Protein AF-A0A7S3W9I3-F1 (afdb_monomer_lite)

Organism: NCBI:txid141414

Foldseek 3Di:
DPPPPPDQPPDDPVCLAVPPDQDAADPPQWDWDFDDDPPDCVSNPDPDTDTDTDQKDKDKDQFAVVDWDWDDDPNDIDIDHDPVRHIDIDIGHQFWDDADDDDPDDDCSHHPDPPPVDDRDIFTDDPDPVRRVVSVVLVVCVVVVVCVVVVSDDLVNCVVVVNRDD

Structure (mmCIF, N/CA/C/O backbone):
data_AF-A0A7S3W9I3-F1
#
_entry.id   AF-A0A7S3W9I3-F1
#
loop_
_atom_site.group_PDB
_atom_site.id
_atom_site.type_symbol
_atom_site.label_atom_id
_atom_site.label_alt_id
_atom_site.label_comp_id
_atom_site.label_asym_id
_atom_site.label_entity_id
_atom_site.label_seq_id
_atom_site.pdbx_PDB_ins_code
_atom_site.Cartn_x
_atom_site.Cartn_y
_atom_site.Cartn_z
_atom_site.occupancy
_atom_site.B_iso_or_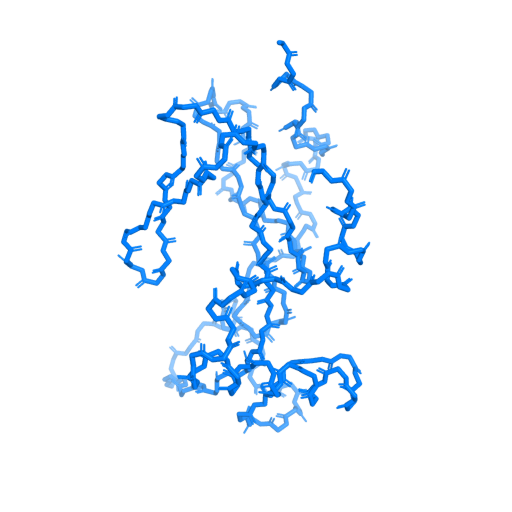equiv
_atom_site.auth_seq_id
_atom_site.auth_comp_id
_atom_site.auth_asym_id
_atom_site.auth_atom_id
_atom_site.pdbx_PDB_model_num
ATOM 1 N N . MET A 1 1 ? -4.677 14.715 25.025 1.00 28.23 1 MET A N 1
ATOM 2 C CA . MET A 1 1 ? -3.376 15.375 24.742 1.00 28.23 1 MET A CA 1
ATOM 3 C C . MET A 1 1 ? -2.342 14.389 24.149 1.00 28.23 1 MET A C 1
ATOM 5 O O . MET A 1 1 ? -1.158 14.519 24.409 1.00 28.23 1 MET A O 1
ATOM 9 N N . ALA A 1 2 ? -2.754 13.438 23.292 1.00 27.70 2 ALA A N 1
ATOM 10 C CA . ALA A 1 2 ? -1.872 12.393 22.733 1.00 27.70 2 ALA A CA 1
ATOM 11 C C . ALA A 1 2 ? -1.234 12.747 21.365 1.00 27.70 2 ALA A C 1
ATOM 13 O O . ALA A 1 2 ? -0.356 12.048 20.872 1.00 27.70 2 ALA A O 1
ATOM 14 N N . ASN A 1 3 ? -1.615 13.882 20.766 1.00 32.84 3 ASN A N 1
ATOM 15 C CA . ASN A 1 3 ? -1.240 14.244 19.391 1.00 32.84 3 ASN A CA 1
ATOM 16 C C . ASN A 1 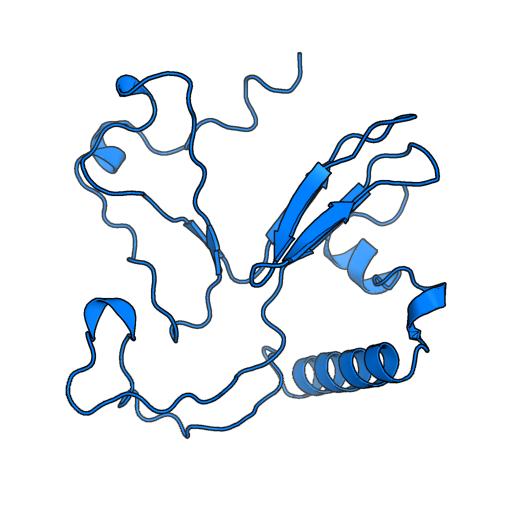3 ? 0.005 15.141 19.264 1.00 32.84 3 ASN A C 1
ATOM 18 O O . ASN A 1 3 ? 0.338 15.567 18.156 1.00 32.84 3 ASN A O 1
ATOM 22 N N . LEU A 1 4 ? 0.690 15.468 20.368 1.00 31.73 4 LEU A N 1
ATOM 23 C CA . LEU A 1 4 ? 1.841 16.381 20.322 1.00 31.73 4 LEU A CA 1
ATOM 24 C C . LEU A 1 4 ? 3.156 15.671 19.955 1.00 31.73 4 LEU A C 1
ATOM 26 O O . LEU A 1 4 ? 3.989 16.263 19.273 1.00 31.73 4 LEU A O 1
ATOM 30 N N . MET A 1 5 ? 3.316 14.402 20.350 1.00 33.00 5 MET A N 1
ATOM 31 C CA . MET A 1 5 ? 4.588 13.668 20.240 1.00 33.00 5 MET A CA 1
ATOM 32 C C . MET A 1 5 ? 4.589 12.543 19.192 1.00 33.00 5 MET A C 1
ATOM 34 O O . MET A 1 5 ? 5.655 12.114 18.765 1.00 33.00 5 MET A O 1
ATOM 38 N N . HIS A 1 6 ? 3.430 12.107 18.687 1.00 36.84 6 HIS A N 1
ATOM 39 C CA . HIS A 1 6 ? 3.343 10.991 17.727 1.00 36.84 6 HIS A CA 1
ATOM 40 C C . HIS A 1 6 ? 3.699 11.355 16.274 1.00 36.84 6 HIS A C 1
ATOM 42 O O . HIS A 1 6 ? 3.489 10.569 15.352 1.00 36.84 6 HIS A O 1
ATOM 48 N N . ALA A 1 7 ? 4.171 12.580 16.037 1.00 37.41 7 ALA A N 1
ATOM 49 C CA . ALA A 1 7 ? 4.135 13.171 14.707 1.00 37.41 7 ALA A CA 1
ATOM 50 C C . ALA A 1 7 ? 5.340 14.031 14.334 1.00 37.41 7 ALA A C 1
ATOM 52 O O . ALA A 1 7 ? 5.325 14.573 13.232 1.00 37.41 7 ALA A O 1
ATOM 53 N N . ALA A 1 8 ? 6.325 14.269 15.202 1.00 39.78 8 ALA A N 1
ATOM 54 C CA . ALA A 1 8 ? 7.529 14.973 14.763 1.00 39.78 8 ALA A CA 1
ATOM 55 C C . ALA A 1 8 ? 8.216 14.127 13.680 1.00 39.78 8 ALA A C 1
ATOM 57 O O . ALA A 1 8 ? 8.452 12.942 13.906 1.00 39.78 8 ALA A O 1
ATOM 58 N N . ASP A 1 9 ? 8.496 14.719 12.514 1.00 48.47 9 ASP A N 1
ATOM 59 C CA . ASP A 1 9 ? 9.495 14.149 11.612 1.00 48.47 9 ASP A CA 1
ATOM 60 C C . ASP A 1 9 ? 10.769 14.041 12.450 1.00 48.47 9 ASP A C 1
ATOM 62 O O . ASP A 1 9 ? 11.263 15.047 12.971 1.00 48.47 9 ASP A O 1
ATOM 66 N N . ARG A 1 10 ? 11.193 12.804 12.727 1.00 51.00 10 ARG A N 1
ATOM 67 C CA . ARG A 1 10 ? 12.245 12.517 13.713 1.00 51.00 10 ARG A CA 1
ATOM 68 C C . ARG A 1 10 ? 13.618 12.991 13.226 1.00 51.00 10 ARG A C 1
ATOM 70 O O . ARG A 1 10 ? 14.590 12.894 13.968 1.00 51.00 10 ARG A O 1
ATOM 77 N N . ALA A 1 11 ? 13.700 13.517 12.002 1.00 53.56 11 ALA A N 1
ATOM 78 C CA . ALA A 1 11 ? 14.923 14.049 11.440 1.00 53.56 11 ALA A CA 1
ATOM 79 C C . ALA A 1 11 ? 15.280 15.447 11.997 1.00 53.56 11 ALA A C 1
ATOM 81 O O . ALA A 1 11 ? 14.448 16.371 12.018 1.00 53.56 11 ALA A O 1
ATOM 82 N N . PRO A 1 12 ? 16.544 15.661 12.399 1.00 56.12 12 PRO A N 1
ATOM 83 C CA . PRO A 1 12 ? 17.048 16.988 12.741 1.00 56.12 12 PRO A CA 1
ATOM 84 C C . PRO A 1 12 ? 16.980 17.937 11.529 1.00 56.12 12 PRO A C 1
ATOM 86 O O . PRO A 1 12 ? 16.941 17.506 10.379 1.00 56.12 12 PRO A O 1
ATOM 89 N N . ALA A 1 13 ? 16.935 19.250 11.773 1.00 59.53 13 ALA A N 1
ATOM 90 C CA . ALA A 1 13 ? 16.735 20.261 10.725 1.00 59.53 13 ALA A CA 1
ATOM 91 C C . ALA A 1 13 ? 17.815 20.236 9.623 1.00 59.53 13 ALA A C 1
ATOM 93 O O . ALA A 1 13 ? 17.506 20.494 8.464 1.00 59.53 13 ALA A O 1
ATOM 94 N N . CYS A 1 14 ? 19.054 19.865 9.961 1.00 62.12 14 CYS A N 1
ATOM 95 C CA . CYS A 1 14 ? 20.135 19.681 8.991 1.00 62.12 14 CYS A CA 1
ATOM 96 C C . CYS A 1 14 ? 19.827 18.558 7.989 1.00 62.12 14 CYS A C 1
ATOM 98 O O . CYS A 1 14 ? 19.891 18.787 6.786 1.00 62.12 14 CYS A O 1
ATOM 100 N N . ALA A 1 15 ? 19.369 17.395 8.462 1.00 58.72 15 ALA A N 1
ATOM 101 C CA . ALA A 1 15 ? 18.962 16.277 7.608 1.00 58.72 15 ALA A CA 1
ATOM 102 C C . ALA A 1 15 ? 17.763 16.620 6.703 1.00 58.72 15 ALA A C 1
ATOM 104 O O . ALA A 1 15 ? 17.586 16.006 5.655 1.00 58.72 15 ALA A O 1
ATOM 105 N N . ARG A 1 16 ? 16.963 17.630 7.078 1.00 56.47 16 ARG A N 1
ATOM 106 C CA . ARG A 1 16 ? 15.853 18.134 6.258 1.00 56.47 16 ARG A CA 1
ATOM 107 C C . ARG A 1 16 ? 16.298 19.090 5.140 1.00 56.47 16 ARG A C 1
ATOM 109 O O . ARG A 1 16 ? 15.601 19.204 4.138 1.00 56.47 16 ARG A O 1
ATOM 116 N N . LEU A 1 17 ? 17.446 19.754 5.288 1.00 59.38 17 LEU A N 1
ATOM 117 C CA . LEU A 1 17 ? 18.029 20.639 4.266 1.00 59.38 17 LEU A CA 1
ATOM 118 C C . LEU A 1 17 ? 18.984 19.888 3.326 1.00 59.38 17 LEU A C 1
ATOM 120 O O . LEU A 1 17 ? 19.076 20.223 2.148 1.00 59.38 17 LEU A O 1
ATOM 124 N N . THR A 1 18 ? 19.642 18.840 3.823 1.00 58.34 18 THR A N 1
ATOM 125 C CA . THR A 1 18 ? 20.509 17.935 3.059 1.00 58.34 18 THR A CA 1
ATOM 126 C C . THR A 1 18 ? 19.934 16.519 3.126 1.00 58.34 18 THR A C 1
ATOM 128 O O . THR A 1 18 ? 20.399 15.680 3.897 1.00 58.34 18 THR A O 1
ATOM 131 N N . SER A 1 19 ? 18.856 16.264 2.379 1.00 58.03 19 SER A N 1
ATOM 132 C CA . SER A 1 19 ? 18.207 14.947 2.386 1.00 58.03 19 SER A CA 1
ATOM 133 C C . SER A 1 19 ? 19.059 13.919 1.640 1.00 58.03 19 SER A C 1
ATOM 135 O O . SER A 1 19 ? 19.271 14.051 0.438 1.00 58.03 19 SER A O 1
ATOM 137 N N . VAL A 1 20 ? 19.487 12.877 2.355 1.00 61.84 20 VAL A N 1
ATOM 138 C CA . VAL A 1 20 ? 20.056 11.623 1.818 1.00 61.84 20 VAL A CA 1
ATOM 139 C C . VAL A 1 20 ? 18.981 10.555 1.563 1.00 61.84 20 VAL A C 1
ATOM 141 O O . VAL A 1 20 ? 19.308 9.420 1.236 1.00 61.84 20 VAL A O 1
ATOM 144 N N . ARG A 1 21 ? 17.691 10.887 1.733 1.00 68.44 21 ARG A N 1
ATOM 145 C CA . ARG A 1 21 ? 16.588 9.933 1.544 1.00 68.44 21 ARG A CA 1
ATOM 146 C C . ARG A 1 21 ? 16.328 9.647 0.068 1.00 68.44 21 ARG A C 1
ATOM 148 O O . ARG A 1 21 ? 16.435 10.541 -0.775 1.00 68.44 21 ARG A O 1
ATOM 155 N N . GLU A 1 22 ? 15.947 8.406 -0.203 1.00 74.44 22 GLU A N 1
ATOM 156 C CA . GLU A 1 22 ? 15.642 7.924 -1.545 1.00 74.44 22 GLU A CA 1
ATOM 157 C C . GLU A 1 22 ? 14.350 8.556 -2.091 1.00 74.44 22 GLU A C 1
ATOM 159 O O . GLU A 1 22 ? 13.374 8.696 -1.350 1.00 74.44 22 GLU A O 1
ATOM 164 N N . PRO A 1 23 ? 14.324 8.959 -3.374 1.00 78.69 23 PRO A N 1
ATOM 165 C CA . PRO A 1 23 ? 13.135 9.528 -3.999 1.00 78.69 23 PRO A CA 1
ATOM 166 C C . PRO A 1 23 ? 12.044 8.472 -4.206 1.00 78.69 23 PRO A C 1
ATOM 168 O O . PRO A 1 23 ? 12.333 7.280 -4.297 1.00 78.69 23 PRO A O 1
ATOM 171 N N . ALA A 1 24 ? 10.796 8.922 -4.349 1.00 82.69 24 ALA A N 1
ATOM 172 C CA . ALA A 1 24 ? 9.692 8.048 -4.728 1.00 82.69 24 ALA A CA 1
ATOM 173 C C . ALA A 1 24 ? 9.891 7.475 -6.137 1.00 82.69 24 ALA A C 1
ATOM 175 O O . ALA A 1 24 ? 10.195 8.230 -7.064 1.00 82.69 24 ALA A O 1
ATOM 176 N N . LYS A 1 25 ? 9.720 6.158 -6.285 1.00 84.44 25 LYS A N 1
ATOM 177 C CA . LYS A 1 25 ? 9.843 5.447 -7.564 1.00 84.44 25 LYS A CA 1
ATOM 178 C C . LYS A 1 25 ? 8.699 4.451 -7.706 1.00 84.44 25 LYS A C 1
ATOM 180 O O . LYS A 1 25 ? 8.271 3.853 -6.729 1.00 84.44 25 LYS A O 1
ATOM 185 N N . PHE A 1 26 ? 8.221 4.252 -8.930 1.00 82.31 26 PHE A N 1
ATOM 186 C CA . PHE A 1 26 ? 7.091 3.349 -9.175 1.00 82.31 26 PHE A CA 1
ATOM 187 C C . PHE A 1 26 ? 7.431 1.863 -9.010 1.00 82.31 26 PHE A C 1
ATOM 189 O O . PHE A 1 26 ? 6.562 1.083 -8.625 1.00 82.31 26 PHE A O 1
ATOM 196 N N . ASN A 1 27 ? 8.667 1.458 -9.308 1.00 81.94 27 ASN A N 1
ATOM 197 C CA . ASN A 1 27 ? 9.043 0.048 -9.408 1.00 81.94 27 ASN A CA 1
ATOM 198 C C . ASN A 1 27 ? 10.036 -0.427 -8.333 1.00 81.94 27 ASN A C 1
ATOM 200 O O . ASN A 1 27 ? 10.560 -1.528 -8.442 1.00 81.94 27 ASN A O 1
ATOM 204 N N . ASP A 1 28 ? 10.276 0.353 -7.276 1.00 82.06 28 ASP A N 1
ATOM 205 C CA . ASP A 1 28 ? 11.275 0.009 -6.250 1.00 82.06 28 ASP A CA 1
ATOM 206 C C . ASP A 1 28 ? 10.756 -0.919 -5.137 1.00 82.06 28 ASP A C 1
ATOM 208 O O . ASP A 1 28 ? 11.467 -1.210 -4.174 1.00 82.06 28 ASP A O 1
ATOM 212 N N . GLY A 1 29 ? 9.503 -1.367 -5.239 1.00 80.19 29 GLY A N 1
ATOM 213 C CA . GLY A 1 29 ? 8.900 -2.310 -4.300 1.00 80.19 29 GLY A CA 1
ATOM 214 C C . GLY A 1 29 ? 8.472 -1.717 -2.956 1.00 80.19 29 GLY A C 1
ATOM 215 O O . GLY A 1 29 ? 8.004 -2.478 -2.109 1.00 80.19 29 GLY A O 1
ATOM 216 N N . HIS A 1 30 ? 8.573 -0.401 -2.762 1.00 85.94 30 HIS A N 1
ATOM 217 C CA . HIS A 1 30 ? 8.215 0.261 -1.511 1.00 85.94 30 HIS A CA 1
ATOM 218 C C . HIS A 1 30 ? 6.949 1.117 -1.639 1.00 85.94 30 HIS A C 1
ATOM 220 O O . HIS A 1 30 ? 6.527 1.535 -2.713 1.00 85.94 30 HIS A O 1
ATOM 226 N N . VAL A 1 31 ? 6.329 1.384 -0.494 1.00 85.50 31 VAL A N 1
ATOM 227 C CA . VAL A 1 31 ? 5.311 2.414 -0.310 1.00 85.50 31 VAL A CA 1
ATOM 228 C C . VAL A 1 31 ? 6.017 3.695 0.123 1.00 85.50 31 VAL A C 1
ATOM 230 O O . VAL A 1 31 ? 6.657 3.739 1.178 1.00 85.50 31 VAL A O 1
ATOM 233 N N . ASP A 1 32 ? 5.880 4.745 -0.681 1.00 86.12 32 ASP A N 1
ATOM 234 C CA . ASP A 1 32 ? 6.371 6.080 -0.356 1.00 86.12 32 ASP A CA 1
ATOM 235 C C . ASP A 1 32 ? 5.362 6.836 0.502 1.00 86.12 32 ASP A C 1
ATOM 237 O O . ASP A 1 32 ? 4.297 7.263 0.052 1.00 86.12 32 ASP A O 1
ATOM 241 N N . MET A 1 33 ? 5.713 7.040 1.766 1.00 83.19 33 MET A N 1
ATOM 242 C CA . MET A 1 33 ? 4.859 7.753 2.697 1.00 83.19 33 MET A CA 1
ATOM 243 C C . MET A 1 33 ? 5.233 9.220 2.782 1.00 83.19 33 MET A C 1
ATOM 245 O O . MET A 1 33 ? 6.349 9.569 3.160 1.00 83.19 33 MET A O 1
ATOM 249 N N . TYR A 1 34 ? 4.257 10.089 2.548 1.00 79.69 34 TYR A N 1
ATOM 250 C CA . TYR A 1 34 ? 4.402 11.520 2.763 1.00 79.69 34 TYR A CA 1
ATOM 251 C C . TYR A 1 34 ? 3.383 12.029 3.782 1.00 79.69 34 TYR A C 1
ATOM 253 O O . TYR A 1 34 ? 2.196 11.714 3.706 1.00 79.69 34 TYR A O 1
ATOM 261 N N . ARG A 1 35 ? 3.825 12.870 4.724 1.00 75.44 35 ARG A N 1
ATOM 262 C CA . ARG A 1 35 ? 2.931 13.546 5.671 1.00 75.44 35 ARG A CA 1
ATOM 263 C C . ARG A 1 35 ? 3.052 15.057 5.550 1.00 75.44 35 ARG A C 1
ATOM 265 O O . ARG A 1 35 ? 3.995 15.656 6.062 1.00 75.44 35 ARG A O 1
ATOM 272 N N . TYR A 1 36 ? 2.031 15.687 4.977 1.00 68.81 36 TYR A N 1
ATOM 273 C CA . TYR A 1 36 ? 1.927 17.144 4.980 1.00 68.81 36 TYR A CA 1
ATOM 274 C C . TYR A 1 36 ? 1.420 17.658 6.337 1.00 68.81 36 TYR A C 1
ATOM 276 O O . TYR A 1 36 ? 0.483 17.119 6.929 1.00 68.81 36 TYR A O 1
ATOM 284 N N . LYS A 1 37 ? 2.019 18.743 6.833 1.00 61.19 37 LYS A N 1
ATOM 285 C CA . LYS A 1 37 ? 1.550 19.471 8.025 1.00 61.19 37 LYS A CA 1
ATOM 286 C C . LYS A 1 37 ? 1.282 20.929 7.677 1.00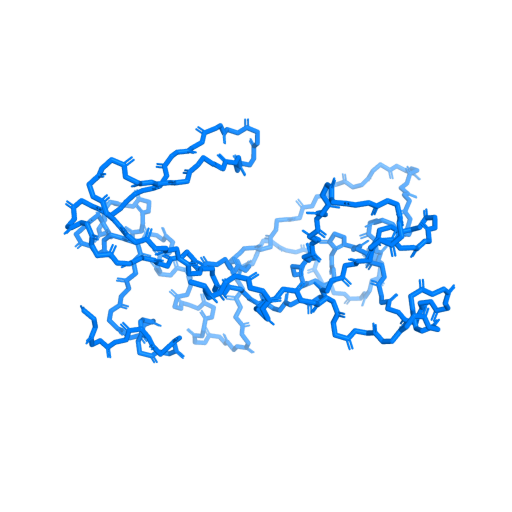 61.19 37 LYS A C 1
ATOM 288 O O . LYS A 1 37 ? 2.221 21.700 7.533 1.00 61.19 37 LYS A O 1
ATOM 293 N N . PHE A 1 38 ? 0.016 21.335 7.709 1.00 55.25 38 PHE A N 1
ATOM 294 C CA . PHE A 1 38 ? -0.436 22.716 7.472 1.00 55.25 38 PHE A CA 1
ATOM 295 C C . PHE A 1 38 ? -0.023 23.745 8.547 1.00 55.25 38 PHE A C 1
ATOM 297 O O . PHE A 1 38 ? -0.481 24.880 8.523 1.00 55.25 38 PHE A O 1
ATOM 304 N N . ARG A 1 39 ? 0.804 23.380 9.539 1.00 53.28 39 ARG A N 1
ATOM 305 C CA . ARG A 1 39 ? 1.009 24.226 10.730 1.00 53.28 39 ARG A CA 1
ATOM 306 C C . ARG A 1 39 ? 2.091 25.309 10.594 1.00 53.28 39 ARG A C 1
ATOM 308 O O . ARG A 1 39 ? 2.064 26.206 11.425 1.00 53.28 39 ARG A O 1
ATOM 315 N N . SER A 1 40 ? 3.015 25.234 9.626 1.00 53.16 40 SER A N 1
ATOM 316 C CA . SER A 1 40 ? 3.864 26.358 9.156 1.00 53.16 40 SER A CA 1
ATOM 317 C C . SER A 1 40 ? 4.895 25.906 8.107 1.00 53.16 40 SER A C 1
ATOM 319 O O . SER A 1 40 ? 5.337 24.757 8.136 1.00 53.16 40 SER A O 1
ATOM 321 N N . LEU A 1 41 ? 5.361 26.836 7.256 1.00 55.66 41 LEU A N 1
ATOM 322 C CA . LEU A 1 41 ? 6.518 26.654 6.351 1.00 55.66 41 LEU A CA 1
ATOM 323 C C . LEU A 1 41 ? 7.779 26.163 7.091 1.00 55.66 41 LEU A C 1
ATOM 325 O O . LEU A 1 41 ? 8.557 25.380 6.560 1.00 55.66 41 LEU A O 1
ATOM 329 N N . LEU A 1 42 ? 7.944 26.558 8.358 1.00 58.28 42 LEU A N 1
ATOM 330 C CA . LEU A 1 42 ? 9.069 26.153 9.210 1.00 58.28 42 LEU A CA 1
ATOM 331 C C . LEU A 1 42 ? 9.008 24.686 9.668 1.00 58.28 42 LEU A C 1
ATOM 333 O O . LEU A 1 42 ? 10.018 24.148 10.118 1.00 58.28 42 LEU A O 1
ATOM 337 N N . LYS A 1 43 ? 7.839 24.031 9.609 1.00 57.19 43 LYS A N 1
ATOM 338 C CA . LYS A 1 43 ? 7.687 22.631 10.047 1.00 57.19 43 LYS A CA 1
ATOM 339 C C . LYS A 1 43 ? 8.028 21.617 8.963 1.00 57.19 43 LYS A C 1
ATOM 341 O O . LYS A 1 43 ? 8.435 20.517 9.324 1.00 57.19 43 LYS A O 1
ATOM 346 N N . ASN A 1 44 ? 7.949 22.016 7.695 1.00 58.31 44 ASN A N 1
ATOM 347 C CA . ASN A 1 44 ? 8.425 21.241 6.550 1.00 58.31 44 ASN A CA 1
ATOM 348 C C . ASN A 1 44 ? 9.465 22.079 5.776 1.00 58.31 44 ASN A C 1
ATOM 350 O O . ASN A 1 44 ? 9.181 22.503 4.657 1.00 58.31 44 ASN A O 1
ATOM 354 N N . PRO A 1 45 ? 10.623 22.411 6.383 1.00 56.34 45 PRO A N 1
ATOM 355 C CA . PRO A 1 45 ? 11.629 23.232 5.722 1.00 56.34 45 PRO A CA 1
ATOM 356 C C . PRO A 1 45 ? 12.243 22.467 4.542 1.00 56.34 45 PRO A C 1
ATOM 358 O O . PRO A 1 45 ? 12.586 21.294 4.678 1.00 56.34 45 PRO A O 1
ATOM 361 N N . GLY A 1 46 ? 12.404 23.145 3.404 1.00 58.66 46 GLY A N 1
ATOM 362 C CA . GLY A 1 46 ? 13.000 22.589 2.186 1.00 58.66 46 GLY A CA 1
ATOM 363 C C . GLY A 1 46 ? 12.101 22.737 0.956 1.00 58.66 46 GLY A C 1
ATOM 364 O O . GLY A 1 46 ? 10.892 22.911 1.064 1.00 58.66 46 GLY A O 1
ATOM 365 N N . LEU A 1 47 ? 12.707 22.671 -0.233 1.00 61.00 47 LEU A N 1
ATOM 366 C CA . LEU A 1 47 ? 12.004 22.746 -1.526 1.00 61.00 47 LEU A CA 1
ATOM 367 C C . LEU A 1 47 ? 11.506 21.377 -2.024 1.00 61.00 47 LEU A C 1
ATOM 369 O O . LEU A 1 47 ? 10.941 21.286 -3.110 1.00 61.00 47 LEU A O 1
ATOM 373 N N . LYS A 1 48 ? 11.753 20.301 -1.267 1.00 62.00 48 LYS A N 1
ATOM 374 C CA . LYS A 1 48 ? 11.428 18.922 -1.649 1.00 62.00 48 LYS A CA 1
ATOM 375 C C . LYS A 1 48 ? 10.564 18.264 -0.582 1.00 62.00 48 LYS A C 1
ATOM 377 O O . LYS A 1 48 ? 10.874 18.349 0.606 1.00 62.00 48 LYS A O 1
ATOM 382 N N . PHE A 1 49 ? 9.513 17.574 -1.018 1.00 68.88 49 PHE A N 1
ATOM 383 C CA . PHE A 1 49 ? 8.746 16.689 -0.150 1.00 68.88 49 PHE A CA 1
ATOM 384 C C . PHE A 1 49 ? 9.589 15.471 0.218 1.00 68.88 49 PHE A C 1
ATOM 386 O O . PHE A 1 49 ? 10.211 14.857 -0.643 1.00 68.88 49 PHE A O 1
ATOM 393 N N . GLN A 1 50 ? 9.645 15.167 1.511 1.00 68.31 50 GLN A N 1
ATOM 394 C CA . GLN A 1 50 ? 10.431 14.061 2.047 1.00 68.31 50 GLN A CA 1
ATOM 395 C C . GLN A 1 50 ? 9.518 12.866 2.270 1.00 68.31 50 GLN A C 1
ATOM 397 O O . GLN A 1 50 ? 8.583 12.966 3.066 1.00 68.31 50 GLN A O 1
ATOM 402 N N . THR A 1 51 ? 9.783 11.766 1.572 1.00 74.44 51 THR A N 1
ATOM 403 C CA . THR A 1 51 ? 9.062 10.507 1.746 1.00 74.44 51 THR A CA 1
ATOM 404 C C . THR A 1 51 ? 9.835 9.559 2.657 1.00 74.44 51 THR A C 1
ATOM 406 O O . THR A 1 51 ? 11.067 9.577 2.707 1.00 74.44 51 THR A O 1
ATOM 409 N N . ASP A 1 52 ? 9.101 8.743 3.408 1.00 80.62 52 ASP A N 1
ATOM 410 C CA . ASP A 1 52 ? 9.638 7.570 4.091 1.00 80.62 52 ASP A CA 1
ATOM 411 C C . ASP A 1 52 ? 9.280 6.330 3.277 1.00 80.62 52 ASP A C 1
ATOM 413 O O . ASP A 1 52 ? 8.101 6.093 3.013 1.00 80.62 52 ASP A O 1
ATOM 417 N N . LYS A 1 53 ? 10.280 5.525 2.907 1.00 85.44 53 LYS A N 1
ATOM 418 C CA . LYS A 1 53 ? 10.043 4.235 2.255 1.00 85.44 53 LYS A CA 1
ATOM 419 C C . LYS A 1 53 ? 9.701 3.171 3.283 1.00 85.44 53 LYS A C 1
ATOM 421 O O . LYS A 1 53 ? 10.397 3.011 4.291 1.00 85.44 53 LYS A O 1
ATOM 426 N N . LYS A 1 54 ? 8.619 2.443 3.029 1.00 84.88 54 LYS A N 1
ATOM 427 C CA . LYS A 1 54 ? 8.153 1.332 3.860 1.00 84.88 54 LYS A CA 1
ATOM 428 C C . LYS A 1 54 ? 7.695 0.174 2.991 1.00 84.88 54 LYS A C 1
ATOM 430 O O . LYS A 1 54 ? 7.144 0.392 1.924 1.00 84.88 54 LYS A O 1
ATOM 435 N N . LYS A 1 55 ? 7.890 -1.055 3.458 1.00 84.69 55 LYS A N 1
ATOM 436 C CA . LYS A 1 55 ? 7.327 -2.245 2.807 1.00 84.69 55 LYS A CA 1
ATOM 437 C C . LYS A 1 55 ? 5.811 -2.335 3.026 1.00 84.69 55 LYS A C 1
ATOM 439 O O . LYS A 1 55 ? 5.056 -2.642 2.108 1.00 84.69 55 LYS A O 1
ATOM 444 N N . ASP A 1 56 ? 5.381 -2.014 4.239 1.00 84.88 56 ASP A N 1
ATOM 445 C CA . ASP A 1 56 ? 3.994 -1.990 4.683 1.00 84.88 56 ASP A CA 1
ATOM 446 C C . ASP A 1 56 ? 3.763 -0.862 5.700 1.00 84.88 56 ASP A C 1
ATOM 448 O O . ASP A 1 56 ? 4.691 -0.228 6.215 1.00 84.88 56 ASP A O 1
ATOM 452 N N . MET A 1 57 ? 2.493 -0.561 5.959 1.00 85.06 57 MET A N 1
ATOM 453 C CA . MET A 1 57 ? 2.112 0.471 6.909 1.00 85.06 57 MET A CA 1
ATOM 454 C C . MET A 1 57 ? 0.831 0.109 7.649 1.00 85.06 57 MET A C 1
ATOM 456 O O . MET A 1 57 ? -0.191 -0.168 7.031 1.00 85.06 57 MET A O 1
ATOM 460 N N . THR A 1 58 ? 0.855 0.245 8.975 1.00 86.38 58 THR A N 1
ATOM 461 C CA . THR A 1 58 ? -0.359 0.249 9.798 1.00 86.38 58 THR A CA 1
ATOM 462 C C . THR A 1 58 ? -0.705 1.673 10.224 1.00 86.38 58 THR A C 1
ATOM 464 O O . THR A 1 58 ? 0.117 2.388 10.800 1.00 86.38 58 THR A O 1
ATOM 467 N N . LEU A 1 59 ? -1.937 2.086 9.943 1.00 86.31 59 LEU A N 1
ATOM 468 C CA . LEU A 1 59 ? -2.527 3.342 10.389 1.00 86.31 59 LEU A CA 1
ATOM 469 C C . LEU A 1 59 ? -3.575 3.057 11.463 1.00 86.31 59 LEU A C 1
ATOM 471 O O . LEU A 1 59 ? -4.553 2.369 11.188 1.00 86.31 59 LEU A O 1
ATOM 475 N N . THR A 1 60 ? -3.398 3.620 12.656 1.00 87.50 60 THR A N 1
ATOM 476 C CA . THR A 1 60 ? -4.347 3.476 13.770 1.00 87.50 60 THR A CA 1
ATOM 477 C C . THR A 1 60 ? -5.200 4.727 13.916 1.00 87.50 60 THR A C 1
ATOM 479 O O . THR A 1 60 ? -4.677 5.844 13.962 1.00 87.50 60 THR A O 1
ATOM 482 N N . PHE A 1 61 ? -6.511 4.538 14.042 1.00 88.19 61 PHE A N 1
ATOM 483 C CA . PHE A 1 61 ? -7.486 5.610 14.198 1.00 88.19 61 PHE A CA 1
ATOM 484 C C . PHE A 1 61 ? -8.306 5.424 15.470 1.00 88.19 61 PHE A C 1
ATOM 486 O O . PHE A 1 61 ? -8.743 4.322 15.807 1.00 88.19 61 PHE A O 1
ATOM 493 N N . GLU A 1 62 ? -8.527 6.530 16.180 1.00 87.19 62 GLU A N 1
ATOM 494 C CA . GLU A 1 62 ? -9.419 6.540 17.334 1.00 87.19 62 GLU A CA 1
ATOM 495 C C . GLU A 1 62 ? -10.859 6.263 16.891 1.00 87.19 62 GLU A C 1
ATOM 497 O O . GLU A 1 62 ? -11.376 6.891 15.965 1.00 87.19 62 GLU A O 1
ATOM 502 N N . GLY A 1 63 ? -11.520 5.352 17.599 1.00 83.94 63 GLY A N 1
ATOM 503 C CA . GLY A 1 63 ? -12.940 5.092 17.424 1.00 83.94 63 GLY A CA 1
ATOM 504 C C . GLY A 1 63 ? -13.826 6.089 18.166 1.00 83.94 63 GLY A C 1
ATOM 505 O O . GLY A 1 63 ? -13.370 6.920 18.962 1.00 83.94 63 GLY A O 1
ATOM 506 N N . GLY A 1 64 ? -15.122 6.001 17.892 1.00 86.12 64 GLY A N 1
ATOM 507 C CA . GLY A 1 64 ? -16.178 6.689 18.622 1.00 86.12 64 GLY A CA 1
ATOM 508 C C . GLY A 1 64 ? -17.443 6.811 17.782 1.00 86.12 64 GLY A C 1
ATOM 509 O O . GLY A 1 64 ? -17.397 6.706 16.556 1.00 86.12 64 GLY A O 1
ATOM 510 N N . GLN A 1 65 ? -18.579 7.054 18.431 1.00 82.06 65 GLN A N 1
ATOM 511 C CA . GLN A 1 65 ? -19.833 7.283 17.719 1.00 82.06 65 GLN A CA 1
ATOM 512 C C . GLN A 1 65 ? -19.707 8.517 16.812 1.00 82.06 65 GLN A C 1
ATOM 514 O O . GLN A 1 65 ? -19.283 9.583 17.258 1.00 82.06 65 GLN A O 1
ATOM 519 N N . GLY A 1 66 ? -20.031 8.353 15.527 1.00 80.19 66 GLY A N 1
ATOM 520 C CA . GLY A 1 66 ? -19.904 9.413 14.522 1.00 80.19 66 GLY A CA 1
ATOM 521 C C . GLY A 1 66 ? -18.463 9.784 14.154 1.00 80.19 66 GLY A C 1
ATOM 522 O O . GLY A 1 66 ? -18.261 10.751 13.422 1.00 80.19 66 GLY A O 1
ATOM 523 N N . LYS A 1 67 ? -17.456 9.042 14.637 1.00 88.94 67 LYS A N 1
ATOM 524 C CA . LYS A 1 67 ? -16.061 9.228 14.230 1.00 88.94 67 LYS A CA 1
ATOM 525 C C . LYS A 1 67 ? -15.698 8.283 13.091 1.00 88.94 67 LYS A C 1
ATOM 527 O O . LYS A 1 67 ? -16.100 7.124 13.065 1.00 88.94 67 LYS A O 1
ATOM 532 N N . GLY A 1 68 ? -14.873 8.785 12.187 1.00 87.94 68 GLY A N 1
ATOM 533 C CA . GLY A 1 68 ? -14.290 8.031 11.091 1.00 87.94 68 GLY A CA 1
ATOM 534 C C . GLY A 1 68 ? -13.314 8.904 10.322 1.00 87.94 68 GLY A C 1
ATOM 535 O O . GLY A 1 68 ? -13.023 10.037 10.721 1.00 87.94 68 GLY A O 1
ATOM 536 N N . ILE A 1 69 ? -12.811 8.373 9.218 1.00 90.88 69 ILE A N 1
ATOM 537 C CA . ILE A 1 69 ? -11.887 9.085 8.344 1.00 90.88 69 ILE A CA 1
ATOM 538 C C . ILE A 1 69 ? -12.398 9.078 6.915 1.00 90.88 69 ILE A C 1
ATOM 540 O O . ILE A 1 69 ? -12.859 8.057 6.407 1.00 90.88 69 ILE A O 1
ATOM 544 N N . PHE A 1 70 ? -12.260 10.225 6.264 1.00 91.06 70 PHE A N 1
ATOM 545 C CA . PHE A 1 70 ? -12.352 10.319 4.818 1.00 91.06 70 PHE A CA 1
ATOM 546 C C . PHE A 1 70 ? -10.964 10.100 4.234 1.00 91.06 70 PHE A C 1
ATOM 548 O O . PHE A 1 70 ? -9.988 10.694 4.696 1.00 91.06 70 PHE A O 1
ATOM 555 N N . PHE A 1 71 ? -10.882 9.253 3.221 1.00 89.94 71 PHE A N 1
ATOM 556 C CA . PHE A 1 71 ? -9.658 9.015 2.474 1.00 89.94 71 PHE A CA 1
ATOM 557 C C . PHE A 1 71 ? -9.991 8.799 1.004 1.00 89.94 71 PHE A C 1
ATOM 559 O O . PHE A 1 71 ? -11.133 8.515 0.650 1.00 89.94 71 PHE A O 1
ATOM 566 N N . GLN A 1 72 ? -8.991 8.964 0.147 1.00 91.44 72 GLN A N 1
ATOM 567 C CA . GLN A 1 72 ? -9.113 8.674 -1.272 1.00 91.44 72 GLN A CA 1
ATOM 568 C C . GLN A 1 72 ? -8.216 7.488 -1.607 1.00 91.44 72 GLN A C 1
ATOM 570 O O . GLN A 1 72 ? -7.076 7.427 -1.142 1.00 91.44 72 GLN A O 1
ATOM 575 N N . TRP A 1 73 ? -8.731 6.558 -2.400 1.00 84.75 73 TRP A N 1
ATOM 576 C CA . TRP A 1 73 ? -7.970 5.445 -2.952 1.00 84.75 73 TRP A CA 1
ATOM 577 C C . TRP A 1 73 ? -8.275 5.347 -4.441 1.00 84.75 73 TRP A C 1
ATOM 579 O O . TRP A 1 73 ? -9.438 5.236 -4.806 1.00 84.75 73 TRP A O 1
ATOM 589 N N . ASP A 1 74 ? -7.241 5.433 -5.279 1.00 85.94 74 ASP A N 1
ATOM 590 C CA . ASP A 1 74 ? -7.364 5.377 -6.745 1.00 85.94 74 ASP A CA 1
ATOM 591 C C . ASP A 1 74 ? -8.413 6.354 -7.323 1.00 85.94 74 ASP A C 1
ATOM 593 O O . ASP A 1 74 ? -9.264 6.016 -8.136 1.00 85.94 74 ASP A O 1
ATOM 597 N N . GLY A 1 75 ? -8.419 7.592 -6.814 1.00 86.88 75 GLY A N 1
ATOM 598 C CA . GLY A 1 75 ? -9.385 8.623 -7.212 1.00 86.88 75 GLY A CA 1
ATOM 599 C C . GLY A 1 75 ? -10.763 8.514 -6.545 1.00 86.88 75 GLY A C 1
ATOM 600 O O . GLY A 1 75 ? -11.488 9.510 -6.496 1.00 86.88 75 GLY A O 1
ATOM 601 N N . GLU A 1 76 ? -11.104 7.382 -5.932 1.00 89.69 76 GLU A N 1
ATOM 602 C CA . GLU A 1 76 ? -12.389 7.177 -5.263 1.00 89.69 76 GLU A CA 1
ATOM 603 C C . GLU A 1 76 ? -12.369 7.667 -3.815 1.00 89.69 76 GLU A C 1
ATOM 605 O O . GLU A 1 76 ? -11.510 7.284 -3.015 1.00 89.69 76 GLU A O 1
ATOM 610 N N . ALA A 1 77 ? -13.351 8.493 -3.450 1.00 90.62 77 ALA A N 1
ATOM 611 C CA . ALA A 1 77 ? -13.552 8.909 -2.069 1.00 90.62 77 ALA A CA 1
ATOM 612 C C . ALA A 1 77 ? -14.194 7.778 -1.254 1.00 90.62 77 ALA A C 1
ATOM 614 O O . ALA A 1 77 ? -15.204 7.197 -1.649 1.00 90.62 77 ALA A O 1
ATOM 615 N N . ARG A 1 78 ? -13.621 7.491 -0.086 1.00 90.75 78 ARG A N 1
ATOM 616 C CA . ARG A 1 78 ? -14.054 6.433 0.828 1.00 90.75 78 ARG A CA 1
ATOM 617 C C . ARG A 1 78 ? -14.151 6.969 2.252 1.00 90.75 78 ARG A C 1
ATOM 619 O O . ARG A 1 78 ? -13.449 7.907 2.636 1.00 90.75 78 ARG A O 1
ATOM 626 N N . PHE A 1 79 ? -15.025 6.353 3.043 1.00 90.12 79 PHE A N 1
ATOM 627 C CA . PHE A 1 79 ? -15.177 6.638 4.466 1.00 90.12 79 PHE A CA 1
ATOM 628 C C . PHE A 1 79 ? -14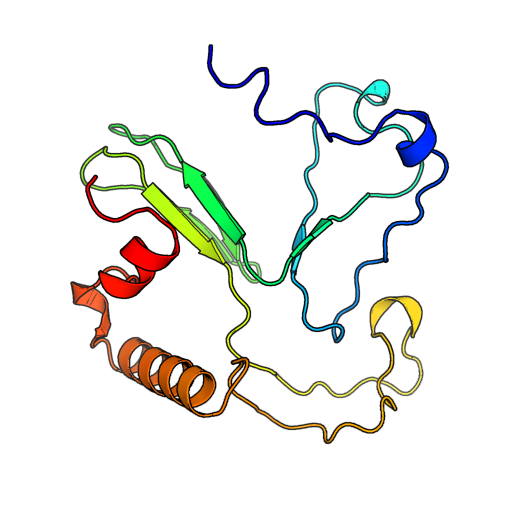.988 5.353 5.271 1.00 90.12 79 PHE A C 1
ATOM 630 O O . PHE A 1 79 ? -15.704 4.379 5.051 1.00 90.12 79 PHE A O 1
ATOM 637 N N . ALA A 1 80 ? -14.022 5.347 6.190 1.00 88.75 80 ALA A N 1
ATOM 638 C CA . ALA A 1 80 ? -13.781 4.226 7.095 1.00 88.75 80 ALA A CA 1
ATOM 639 C C . ALA A 1 80 ? -14.170 4.603 8.525 1.00 88.75 80 ALA A C 1
ATOM 641 O O . ALA A 1 80 ? -13.777 5.656 9.035 1.00 88.75 80 ALA A O 1
ATOM 642 N N . PHE A 1 81 ? -14.918 3.717 9.177 1.00 87.94 81 PHE A N 1
ATOM 643 C CA . PHE A 1 81 ? -15.316 3.841 10.573 1.00 87.94 81 PHE A CA 1
ATOM 644 C C . PHE A 1 81 ? -15.436 2.459 11.218 1.00 87.94 81 PHE A C 1
ATOM 646 O O . PHE A 1 81 ? -15.583 1.450 10.532 1.00 87.94 81 PHE A O 1
ATOM 653 N N . SER A 1 82 ? -15.392 2.428 12.549 1.00 86.12 82 SER A N 1
ATOM 654 C CA . SER A 1 82 ? -15.654 1.223 13.336 1.00 86.12 82 SER A CA 1
ATOM 655 C C . SER A 1 82 ? -17.107 1.236 13.813 1.00 86.12 82 SER A C 1
ATOM 657 O O . SER A 1 82 ? -17.450 2.100 14.628 1.00 86.12 82 SER A O 1
ATOM 659 N N . PRO A 1 83 ? -17.966 0.294 13.379 1.00 81.62 83 PRO A N 1
ATOM 660 C CA . PRO A 1 83 ? -19.359 0.229 13.832 1.00 81.62 83 PRO A CA 1
ATOM 661 C C . PRO A 1 83 ? -19.485 0.050 15.349 1.00 81.62 83 PRO A C 1
ATOM 663 O O . PRO A 1 83 ? -20.430 0.533 15.963 1.00 81.62 83 PRO A O 1
ATOM 666 N N . SER A 1 84 ? -18.496 -0.605 15.964 1.00 84.19 84 SER A N 1
ATOM 667 C CA . SER A 1 84 ? -18.428 -0.815 17.414 1.00 84.19 84 SER A CA 1
ATOM 668 C C . SER A 1 84 ? -18.029 0.436 18.208 1.00 84.19 84 SER A C 1
ATOM 670 O O . SER A 1 84 ? -18.066 0.423 19.435 1.00 84.19 84 SER A O 1
ATOM 672 N N . GLY A 1 85 ? -17.572 1.499 17.538 1.00 82.69 85 GLY A N 1
ATOM 673 C CA . GLY A 1 85 ? -17.000 2.680 18.186 1.00 82.69 85 GLY A CA 1
ATOM 674 C C . GLY A 1 85 ? -15.614 2.459 18.808 1.00 82.69 85 GLY A C 1
ATOM 675 O O . GLY A 1 85 ? -15.038 3.412 19.333 1.00 82.69 85 GLY A O 1
ATOM 676 N N . LYS A 1 86 ? -15.044 1.248 18.735 1.00 86.00 86 LYS A N 1
ATOM 677 C CA . LYS A 1 86 ? -13.657 0.973 19.143 1.00 86.00 86 LYS A CA 1
ATOM 678 C C . LYS A 1 86 ? -12.654 1.548 18.141 1.00 86.00 86 LYS A C 1
ATOM 680 O O . LYS A 1 86 ? -13.001 1.814 16.988 1.00 86.00 86 LYS A O 1
ATOM 685 N N . ALA A 1 87 ? -11.408 1.724 18.581 1.00 87.44 87 ALA A N 1
ATOM 686 C CA . ALA A 1 87 ? -10.302 2.038 17.680 1.00 87.44 87 ALA A CA 1
ATOM 687 C C . ALA A 1 87 ? -10.201 0.992 16.561 1.00 87.44 87 ALA A C 1
ATOM 689 O O . ALA A 1 87 ? -10.562 -0.169 16.749 1.00 87.44 87 ALA A O 1
ATOM 690 N N . PHE A 1 88 ? -9.739 1.420 15.392 1.00 83.81 88 PHE A N 1
ATOM 691 C CA . PHE A 1 88 ? -9.566 0.539 14.243 1.00 83.81 88 PHE A CA 1
ATOM 692 C C . PHE A 1 88 ? -8.276 0.864 13.506 1.00 83.81 88 PHE A C 1
ATOM 694 O O . PHE A 1 88 ? -7.682 1.931 13.685 1.00 83.81 88 PHE A O 1
ATOM 701 N N . ASN A 1 89 ? -7.844 -0.083 12.680 1.00 85.69 89 ASN A N 1
ATOM 702 C CA . ASN A 1 89 ? -6.581 -0.006 11.971 1.00 85.69 89 ASN A CA 1
ATOM 703 C C . ASN A 1 89 ? -6.798 -0.225 10.478 1.00 85.69 89 ASN A C 1
ATOM 705 O O . ASN A 1 89 ? -7.664 -0.999 10.078 1.00 85.69 89 ASN A O 1
ATOM 709 N N . ILE A 1 90 ? -5.988 0.445 9.666 1.00 86.00 90 ILE A N 1
ATOM 710 C CA . ILE A 1 90 ? -5.888 0.209 8.228 1.00 86.00 90 ILE A CA 1
ATOM 711 C C . ILE A 1 90 ? -4.469 -0.260 7.944 1.00 86.00 90 ILE A C 1
ATOM 713 O O . ILE A 1 90 ? -3.510 0.463 8.217 1.00 86.00 90 ILE A O 1
ATOM 717 N N . LEU A 1 91 ? -4.352 -1.469 7.399 1.00 85.44 91 LEU A N 1
ATOM 718 C CA . LEU A 1 91 ? -3.090 -2.045 6.953 1.00 85.44 91 LEU A CA 1
ATOM 719 C C . LEU A 1 91 ? -2.948 -1.843 5.441 1.00 85.44 91 LEU A C 1
ATOM 721 O O . LEU A 1 91 ? -3.767 -2.329 4.663 1.00 85.44 91 LEU A O 1
ATOM 725 N N . ILE A 1 92 ? -1.900 -1.134 5.035 1.00 86.50 92 ILE A N 1
ATOM 726 C CA . ILE A 1 92 ? -1.539 -0.881 3.641 1.00 86.50 92 ILE A CA 1
ATOM 727 C C . ILE A 1 92 ? -0.313 -1.731 3.318 1.00 86.50 92 ILE A C 1
ATOM 729 O O . ILE A 1 92 ? 0.707 -1.638 3.999 1.00 86.50 92 ILE A O 1
ATOM 733 N N . ARG A 1 93 ? -0.408 -2.549 2.270 1.00 85.25 93 ARG A N 1
ATOM 734 C CA . ARG A 1 93 ? 0.678 -3.416 1.801 1.00 85.25 93 ARG A CA 1
ATOM 735 C C . ARG A 1 93 ? 0.611 -3.602 0.290 1.00 85.25 93 ARG A C 1
ATOM 737 O O . ARG A 1 93 ? -0.475 -3.566 -0.290 1.00 85.25 93 ARG A O 1
ATOM 744 N N . LYS A 1 94 ? 1.763 -3.847 -0.333 1.00 85.88 94 LYS A N 1
ATOM 745 C CA . LYS A 1 94 ? 1.846 -4.262 -1.738 1.00 85.88 94 LYS A CA 1
ATOM 746 C C . LYS A 1 94 ? 1.402 -5.723 -1.854 1.00 85.88 94 LYS A C 1
ATOM 748 O O . LYS A 1 94 ? 1.918 -6.576 -1.138 1.00 85.88 94 LYS A O 1
ATOM 753 N N . VAL A 1 95 ? 0.449 -6.011 -2.739 1.00 86.44 95 VAL A N 1
ATOM 754 C CA . VAL A 1 95 ? -0.097 -7.374 -2.913 1.00 86.44 95 VAL A CA 1
ATOM 755 C C . VAL A 1 95 ? 0.051 -7.922 -4.330 1.00 86.44 95 VAL A C 1
ATOM 757 O O . VAL A 1 95 ? 0.051 -9.136 -4.518 1.00 86.44 95 VAL A O 1
ATOM 760 N N . LEU A 1 96 ? 0.203 -7.045 -5.320 1.00 88.12 96 LEU A N 1
ATOM 761 C CA . LEU A 1 96 ? 0.294 -7.408 -6.727 1.00 88.12 96 LEU A CA 1
ATOM 762 C C . LEU A 1 96 ? 1.332 -6.524 -7.420 1.00 88.12 96 LEU A C 1
ATOM 764 O O . LEU A 1 96 ? 1.441 -5.332 -7.124 1.00 88.12 96 LEU A O 1
ATOM 768 N N . ASN A 1 97 ? 2.073 -7.114 -8.351 1.00 86.88 97 ASN A N 1
ATOM 769 C CA . ASN A 1 97 ? 2.851 -6.403 -9.349 1.00 86.88 97 ASN A CA 1
ATOM 770 C C . ASN A 1 97 ? 2.053 -6.344 -10.654 1.00 86.88 97 ASN A C 1
ATOM 772 O O . ASN A 1 97 ? 1.618 -7.383 -11.155 1.00 86.88 97 ASN A O 1
ATOM 776 N N . ILE A 1 98 ? 1.853 -5.138 -11.183 1.00 87.00 98 ILE A N 1
ATOM 777 C CA . ILE A 1 98 ? 1.131 -4.911 -12.435 1.00 87.00 98 ILE A CA 1
ATOM 778 C C . ILE A 1 98 ? 2.138 -4.341 -13.437 1.00 87.00 98 ILE A C 1
ATOM 780 O O . ILE A 1 98 ? 2.611 -3.221 -13.229 1.00 87.00 98 ILE A O 1
ATOM 784 N N . PRO A 1 99 ? 2.485 -5.078 -14.505 1.00 86.31 99 PRO A N 1
ATOM 785 C CA . PRO A 1 99 ? 3.363 -4.565 -15.538 1.00 86.31 99 PRO A CA 1
ATOM 786 C C . PRO A 1 99 ? 2.677 -3.424 -16.294 1.00 86.31 99 PRO A C 1
ATOM 788 O O . PRO A 1 99 ? 1.491 -3.493 -16.622 1.00 86.31 99 PRO A O 1
ATOM 791 N N . VAL A 1 100 ? 3.438 -2.372 -16.581 1.00 84.50 100 VAL A N 1
ATOM 792 C CA . VAL A 1 100 ? 2.968 -1.193 -17.315 1.00 84.50 100 VAL A CA 1
ATOM 793 C C . VAL A 1 100 ? 3.863 -0.943 -18.520 1.00 84.50 100 VAL A C 1
ATOM 795 O O . VAL A 1 100 ? 5.077 -1.116 -18.451 1.00 84.50 100 VAL A O 1
ATOM 798 N N . VAL A 1 101 ? 3.265 -0.517 -19.631 1.00 84.81 101 VAL A N 1
ATOM 799 C CA . VAL A 1 101 ? 4.022 -0.114 -20.820 1.00 84.81 101 VAL A CA 1
ATOM 800 C C . VAL A 1 101 ? 4.437 1.340 -20.655 1.00 84.81 101 VAL A C 1
ATOM 802 O O . VAL A 1 101 ? 3.591 2.230 -20.549 1.00 84.81 101 VAL A O 1
ATOM 805 N N . LEU A 1 102 ? 5.744 1.582 -20.645 1.00 84.19 102 LEU A N 1
ATOM 806 C CA . LEU A 1 102 ? 6.301 2.928 -20.663 1.00 84.19 102 LEU A CA 1
ATOM 807 C C . LEU A 1 102 ? 6.430 3.410 -22.113 1.00 84.19 102 LEU A C 1
ATOM 809 O O . LEU A 1 102 ? 6.801 2.655 -23.009 1.00 84.19 102 LEU A O 1
ATOM 813 N N . GLY A 1 103 ? 6.099 4.679 -22.353 1.00 83.25 103 GLY A N 1
ATOM 814 C CA . GLY A 1 103 ? 6.317 5.306 -23.655 1.00 83.25 103 GLY A CA 1
ATOM 815 C C . GLY A 1 103 ? 7.811 5.483 -23.969 1.00 83.25 103 GLY A C 1
ATOM 816 O O . GLY A 1 103 ? 8.646 5.391 -23.069 1.00 83.25 103 GLY A O 1
ATOM 817 N N . PRO A 1 104 ? 8.163 5.826 -25.223 1.00 82.38 104 PRO A N 1
ATOM 818 C CA . PRO A 1 104 ? 9.559 5.980 -25.656 1.00 82.38 104 PRO A CA 1
ATOM 819 C C . PRO A 1 104 ? 10.321 7.084 -24.906 1.00 82.38 104 PRO A C 1
ATOM 821 O O . PRO A 1 104 ? 11.547 7.112 -24.915 1.00 82.38 104 PRO A O 1
ATOM 824 N N . PHE A 1 105 ? 9.598 7.994 -24.250 1.00 84.75 105 PHE A N 1
ATOM 825 C CA . PHE A 1 105 ? 10.148 9.069 -23.436 1.00 84.75 105 PHE A CA 1
ATOM 826 C C . PHE A 1 105 ? 9.621 8.932 -22.006 1.00 84.75 105 PHE A C 1
ATOM 828 O O . PHE A 1 105 ? 8.657 9.597 -21.623 1.00 84.75 105 PHE A O 1
ATOM 835 N N . TYR A 1 106 ? 10.223 8.037 -21.222 1.00 84.62 106 TYR A N 1
ATOM 836 C CA . TYR A 1 106 ? 9.923 7.908 -19.798 1.00 84.62 106 TYR A CA 1
ATOM 837 C C . TYR A 1 106 ? 10.961 8.653 -18.952 1.00 84.62 106 TYR A C 1
ATOM 839 O O . TYR A 1 106 ? 12.093 8.891 -19.369 1.00 84.62 106 TYR A O 1
ATOM 847 N N . ASN A 1 107 ? 10.558 9.061 -17.750 1.00 84.06 107 ASN A N 1
ATOM 848 C CA . ASN A 1 107 ? 11.451 9.718 -16.804 1.00 84.06 107 ASN A CA 1
ATOM 849 C C . ASN A 1 107 ? 11.975 8.692 -15.798 1.00 84.06 107 ASN A C 1
ATOM 851 O O . ASN A 1 107 ? 11.264 8.344 -14.856 1.00 84.06 107 ASN A O 1
ATOM 855 N N . GLU A 1 108 ? 13.220 8.256 -15.966 1.00 81.62 108 GLU A N 1
ATOM 856 C CA . GLU A 1 108 ? 13.905 7.288 -15.092 1.00 81.62 108 GLU A CA 1
ATOM 857 C C . GLU A 1 108 ? 13.910 7.709 -13.611 1.00 81.62 108 GLU A C 1
ATOM 859 O O . GLU A 1 108 ? 13.798 6.883 -12.707 1.00 81.62 108 GLU A O 1
ATOM 864 N N . LYS A 1 109 ? 13.919 9.020 -13.322 1.00 79.75 109 LYS A N 1
ATOM 865 C CA . LYS A 1 109 ? 13.869 9.519 -11.934 1.00 79.75 109 LYS A CA 1
ATOM 866 C C . LYS A 1 109 ? 12.560 9.184 -11.219 1.00 79.75 109 LYS A C 1
ATOM 868 O O . LYS A 1 109 ? 12.528 9.242 -9.995 1.00 79.75 109 LYS A O 1
ATOM 873 N N . VAL A 1 110 ? 11.498 8.910 -11.976 1.00 78.62 110 VAL A N 1
ATOM 874 C CA . VAL A 1 110 ? 10.145 8.635 -11.477 1.00 78.62 110 VAL A CA 1
ATOM 875 C C . VAL A 1 110 ? 9.767 7.175 -11.728 1.00 78.62 110 VAL A C 1
ATOM 877 O O . VAL A 1 110 ? 9.296 6.494 -10.820 1.00 78.62 110 VAL A O 1
ATOM 880 N N . GLY A 1 111 ? 9.994 6.686 -12.949 1.00 76.88 111 GLY A N 1
ATOM 881 C CA . GLY A 1 111 ? 9.712 5.304 -13.341 1.00 76.88 111 GLY A CA 1
ATOM 882 C C . GLY A 1 111 ? 10.620 4.283 -12.659 1.00 76.88 111 GLY A C 1
ATOM 883 O O . GLY A 1 111 ? 10.206 3.143 -12.492 1.00 76.88 111 GLY A O 1
ATOM 884 N N . GLY A 1 112 ? 11.803 4.716 -12.211 1.00 82.62 112 GLY A N 1
ATOM 885 C CA . GLY A 1 112 ? 12.869 3.839 -11.748 1.00 82.62 112 GLY A CA 1
ATOM 886 C C . GLY A 1 112 ? 13.610 3.196 -12.916 1.00 82.62 112 GLY A C 1
ATOM 887 O O . GLY A 1 112 ? 13.662 3.781 -13.997 1.00 82.62 112 GLY A O 1
ATOM 888 N N . ASP A 1 113 ? 14.204 2.031 -12.670 1.00 83.50 113 ASP A N 1
ATOM 889 C CA . ASP A 1 113 ? 15.017 1.301 -13.649 1.00 83.50 113 ASP A CA 1
ATOM 890 C C . ASP A 1 113 ? 14.194 0.160 -14.273 1.00 83.50 113 ASP A C 1
ATOM 892 O O . ASP A 1 113 ? 13.928 -0.823 -13.577 1.00 83.50 113 ASP A O 1
ATOM 896 N N . PRO A 1 114 ? 13.707 0.296 -15.521 1.00 80.19 114 PRO A N 1
ATOM 897 C CA . PRO A 1 114 ? 12.950 -0.757 -16.193 1.00 80.19 114 PRO A CA 1
ATOM 898 C C . PRO A 1 114 ? 13.833 -1.885 -16.743 1.00 80.19 114 PRO A C 1
ATOM 900 O O . PRO A 1 114 ? 13.298 -2.948 -17.040 1.00 80.19 114 PRO A O 1
ATOM 903 N N . ASP A 1 115 ? 15.148 -1.674 -16.856 1.00 81.00 115 ASP A N 1
ATOM 904 C CA . ASP A 1 115 ? 16.113 -2.640 -17.394 1.00 81.00 115 ASP A CA 1
ATOM 905 C C . ASP A 1 115 ? 16.923 -3.305 -16.266 1.00 81.00 115 ASP A C 1
ATOM 907 O O . ASP A 1 115 ? 18.048 -3.767 -16.464 1.00 81.00 115 ASP A O 1
ATOM 911 N N . ASN A 1 116 ? 16.331 -3.404 -15.071 1.00 81.00 116 ASN A N 1
ATOM 912 C CA . ASN A 1 116 ? 16.953 -3.937 -13.855 1.00 81.00 116 ASN A CA 1
ATOM 913 C C . ASN A 1 116 ? 17.309 -5.443 -13.918 1.00 81.00 116 ASN A C 1
ATOM 915 O O . ASN A 1 116 ? 17.762 -6.013 -12.925 1.00 81.00 116 ASN A O 1
ATOM 919 N N . GLY A 1 117 ? 17.105 -6.090 -15.069 1.00 78.81 117 GLY A N 1
ATOM 920 C CA . GLY A 1 117 ? 17.392 -7.502 -15.308 1.00 78.81 117 GLY A CA 1
ATOM 921 C C . GLY A 1 117 ? 16.338 -8.467 -14.765 1.00 78.81 117 GLY A C 1
ATOM 922 O O . GLY A 1 117 ? 16.553 -9.676 -14.835 1.00 78.81 117 GLY A O 1
ATOM 923 N N . GLU A 1 118 ? 15.220 -7.966 -14.234 1.00 81.75 118 GLU A N 1
ATOM 924 C CA . GLU A 1 118 ? 14.104 -8.792 -13.776 1.00 81.75 118 GLU A CA 1
ATOM 925 C C . GLU A 1 118 ? 13.041 -8.961 -14.867 1.00 81.75 118 GLU A C 1
ATOM 927 O O . GLU A 1 118 ? 12.708 -8.029 -15.602 1.00 81.75 118 GLU A O 1
ATOM 932 N N . ASP A 1 119 ? 12.464 -10.162 -14.950 1.00 82.12 119 ASP A N 1
ATOM 933 C CA . ASP A 1 119 ? 11.372 -10.433 -15.879 1.00 82.12 119 ASP A CA 1
ATOM 934 C C . ASP A 1 119 ? 10.110 -9.650 -15.487 1.00 82.12 119 ASP A C 1
ATOM 936 O O . ASP A 1 119 ? 9.591 -9.736 -14.369 1.00 82.12 119 ASP A O 1
ATOM 940 N N . VAL A 1 120 ? 9.564 -8.912 -16.453 1.00 83.12 120 VAL A N 1
ATOM 941 C CA . VAL A 1 120 ? 8.323 -8.158 -16.285 1.00 83.12 120 VAL A CA 1
ATOM 942 C C . VAL A 1 120 ? 7.136 -9.121 -16.316 1.00 83.12 120 VAL A C 1
ATOM 944 O O . VAL A 1 120 ? 6.736 -9.608 -17.373 1.00 83.12 120 VAL A O 1
ATOM 947 N N . ALA A 1 121 ? 6.535 -9.376 -15.153 1.00 86.06 121 ALA A N 1
ATOM 948 C CA . ALA A 1 121 ? 5.398 -10.281 -15.027 1.00 86.06 121 ALA A CA 1
ATOM 949 C C . ALA A 1 121 ? 4.333 -9.773 -14.046 1.00 86.06 121 ALA A C 1
ATOM 951 O O . ALA A 1 121 ? 4.619 -9.069 -13.073 1.00 86.06 121 ALA A O 1
ATOM 952 N N . PHE A 1 122 ? 3.089 -10.201 -14.279 1.00 89.50 122 PHE A N 1
ATOM 953 C CA . PHE A 1 122 ? 2.065 -10.179 -13.239 1.00 89.50 122 PHE A CA 1
ATOM 954 C C . PHE A 1 122 ? 2.459 -11.174 -12.149 1.00 89.50 122 PHE A C 1
ATOM 956 O O . PHE A 1 122 ? 2.610 -12.364 -12.422 1.00 89.50 122 PHE A O 1
ATOM 963 N N . ALA A 1 123 ? 2.605 -10.695 -10.918 1.00 88.75 123 ALA A N 1
ATOM 964 C CA . ALA A 1 123 ? 3.022 -11.536 -9.803 1.00 88.75 123 ALA A CA 1
ATOM 965 C C . ALA A 1 123 ? 2.364 -11.093 -8.499 1.00 88.75 123 ALA A C 1
ATOM 967 O O . ALA A 1 123 ? 2.240 -9.897 -8.227 1.00 88.75 123 ALA A O 1
ATOM 968 N N . PHE A 1 124 ? 1.972 -12.058 -7.669 1.00 90.81 124 PHE A N 1
ATOM 969 C CA . PHE A 1 124 ? 1.587 -11.785 -6.287 1.00 90.81 124 PHE A CA 1
ATOM 970 C C . PHE A 1 124 ? 2.833 -11.476 -5.459 1.00 90.81 124 PHE A C 1
ATOM 972 O O . PHE A 1 124 ? 3.883 -12.084 -5.656 1.00 90.81 124 PHE A O 1
ATOM 979 N N . CYS A 1 125 ? 2.733 -10.518 -4.541 1.00 86.94 125 CYS A N 1
ATOM 980 C CA . CYS A 1 125 ? 3.864 -10.143 -3.696 1.00 86.94 125 CYS A CA 1
ATOM 981 C C . CYS A 1 125 ? 4.013 -11.078 -2.487 1.00 86.94 125 CYS A C 1
ATOM 983 O O . CYS A 1 125 ? 3.028 -11.565 -1.941 1.00 86.94 125 CYS A O 1
ATOM 985 N N . GLY A 1 126 ? 5.256 -11.288 -2.054 1.00 84.62 126 GLY A N 1
ATOM 986 C CA . GLY A 1 126 ? 5.622 -12.092 -0.888 1.00 84.62 126 GLY A CA 1
ATOM 987 C C . GLY A 1 126 ? 7.122 -12.383 -0.898 1.00 84.62 126 GLY A C 1
ATOM 988 O O . GLY A 1 126 ? 7.702 -12.506 -1.976 1.00 84.62 126 GLY A O 1
ATOM 989 N N . ASP A 1 127 ? 7.740 -12.468 0.283 1.00 85.38 127 ASP A N 1
ATOM 990 C CA . ASP A 1 127 ? 9.189 -12.717 0.410 1.00 85.38 127 ASP A CA 1
ATOM 991 C C . ASP A 1 127 ? 9.582 -14.136 -0.020 1.00 85.38 127 ASP A C 1
ATOM 993 O O . ASP A 1 127 ? 10.713 -14.381 -0.428 1.00 85.38 127 ASP A O 1
ATOM 997 N N . ASP A 1 128 ? 8.637 -15.072 0.071 1.00 90.00 128 ASP A N 1
ATOM 998 C CA . ASP A 1 128 ? 8.794 -16.457 -0.345 1.00 90.00 128 ASP A CA 1
ATOM 999 C C . ASP A 1 128 ? 7.532 -16.968 -1.065 1.00 90.00 128 ASP A C 1
ATOM 1001 O O . ASP A 1 128 ? 6.470 -16.335 -1.058 1.00 90.00 128 ASP A O 1
ATOM 1005 N N . HIS A 1 129 ? 7.637 -18.146 -1.685 1.00 8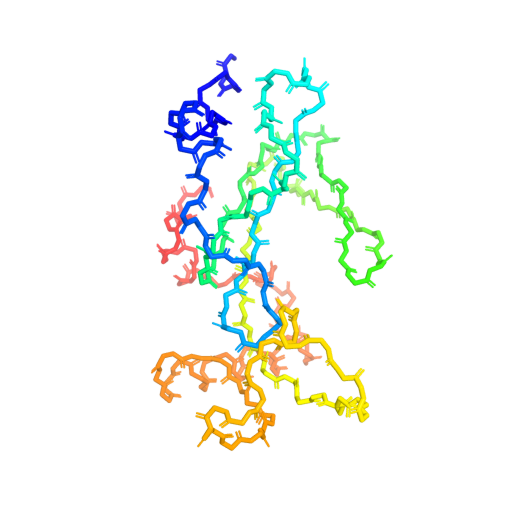9.06 129 HIS A N 1
ATOM 1006 C CA . HIS A 1 129 ? 6.527 -18.773 -2.412 1.00 89.06 129 HIS A CA 1
ATOM 1007 C C . HIS A 1 129 ? 5.294 -19.004 -1.521 1.00 89.06 129 HIS A C 1
ATOM 1009 O O . HIS A 1 129 ? 4.155 -18.953 -1.983 1.00 89.06 129 HIS A O 1
ATOM 1015 N N . LYS A 1 130 ? 5.495 -19.265 -0.226 1.00 90.50 130 LYS A N 1
ATOM 1016 C CA . LYS A 1 130 ? 4.394 -19.506 0.710 1.00 90.50 130 LYS A CA 1
ATOM 1017 C C . LYS A 1 130 ? 3.619 -18.213 0.976 1.00 90.50 130 LYS A C 1
ATOM 1019 O O . LYS A 1 130 ? 2.391 -18.242 1.000 1.00 90.50 130 LYS A O 1
ATOM 1024 N N . ALA A 1 131 ? 4.315 -17.092 1.136 1.00 87.44 131 ALA A N 1
ATOM 1025 C CA . ALA A 1 131 ? 3.736 -15.767 1.287 1.00 87.44 131 ALA A CA 1
ATOM 1026 C C . ALA A 1 131 ? 3.012 -15.330 0.008 1.00 87.44 131 ALA A C 1
ATOM 1028 O O . ALA A 1 131 ? 1.888 -14.837 0.086 1.00 87.44 131 ALA A O 1
ATOM 1029 N N . GLN A 1 132 ? 3.603 -15.583 -1.164 1.00 90.44 132 GLN A N 1
ATOM 1030 C CA . GLN A 1 132 ? 2.965 -15.300 -2.452 1.00 90.44 132 GLN A CA 1
ATOM 1031 C C . GLN A 1 132 ? 1.654 -16.077 -2.619 1.00 90.44 132 GLN A C 1
ATOM 1033 O O . GLN A 1 132 ? 0.630 -15.486 -2.966 1.00 90.44 132 GLN A O 1
ATOM 1038 N N . GLU A 1 133 ? 1.645 -17.376 -2.305 1.00 92.06 133 GLU A N 1
ATOM 1039 C CA . GLU A 1 133 ? 0.429 -18.191 -2.381 1.00 92.06 133 GLU A CA 1
ATOM 1040 C C . GLU A 1 133 ? -0.614 -17.770 -1.335 1.00 92.06 133 GLU A C 1
ATOM 1042 O O . GLU A 1 133 ? -1.812 -17.759 -1.618 1.00 92.06 133 GLU A O 1
ATOM 1047 N N . ALA A 1 134 ? -0.183 -17.355 -0.139 1.00 88.44 134 ALA A N 1
ATOM 1048 C CA . ALA A 1 134 ? -1.081 -16.814 0.877 1.00 88.44 134 ALA A CA 1
ATOM 1049 C C . ALA A 1 134 ? -1.764 -15.520 0.402 1.00 88.44 134 ALA A C 1
ATOM 1051 O O . ALA A 1 134 ? -2.977 -15.366 0.564 1.00 88.44 134 ALA A O 1
ATOM 1052 N N . VAL A 1 135 ? -1.013 -14.612 -0.231 1.00 89.19 135 VAL A N 1
ATOM 1053 C CA . VAL A 1 135 ? -1.553 -13.378 -0.821 1.00 89.19 135 VAL A CA 1
ATOM 1054 C C . VAL A 1 135 ? -2.494 -13.694 -1.982 1.00 89.19 135 VAL A C 1
ATOM 1056 O O . VAL A 1 135 ? -3.609 -13.168 -2.015 1.00 89.19 135 VAL A O 1
ATOM 1059 N N . ARG A 1 136 ? -2.094 -14.594 -2.887 1.00 91.75 136 ARG A N 1
ATOM 1060 C CA . ARG A 1 136 ? -2.922 -15.070 -4.003 1.00 91.75 136 ARG A CA 1
ATOM 1061 C C . ARG A 1 136 ? -4.256 -15.622 -3.515 1.00 91.75 136 ARG A C 1
ATOM 1063 O O . ARG A 1 136 ? -5.311 -15.144 -3.926 1.00 91.75 136 ARG A O 1
ATOM 1070 N N . SER A 1 137 ? -4.204 -16.606 -2.619 1.00 90.81 137 SER A N 1
ATOM 1071 C CA . SER A 1 137 ? -5.383 -17.256 -2.045 1.00 90.81 137 SER A CA 1
ATOM 1072 C C . SER A 1 137 ? -6.302 -16.234 -1.382 1.00 90.81 137 SER A C 1
ATOM 1074 O O . SER A 1 137 ? -7.507 -16.223 -1.625 1.00 90.81 137 SER A O 1
ATOM 1076 N N . ARG A 1 138 ? -5.736 -15.295 -0.617 1.00 85.25 138 ARG A N 1
ATOM 1077 C CA . ARG A 1 138 ? -6.507 -14.227 0.020 1.00 85.25 138 ARG A CA 1
ATOM 1078 C C . ARG A 1 138 ? -7.232 -13.337 -0.987 1.00 85.25 138 ARG A C 1
ATOM 1080 O O . ARG A 1 138 ? -8.405 -13.042 -0.781 1.00 85.25 138 ARG A O 1
ATOM 1087 N N . ILE A 1 139 ? -6.555 -12.883 -2.041 1.00 87.38 139 ILE A N 1
ATOM 1088 C CA . ILE A 1 139 ? -7.178 -12.023 -3.058 1.00 87.38 139 ILE A CA 1
ATOM 1089 C C . ILE A 1 139 ? -8.346 -12.751 -3.718 1.00 87.38 139 ILE A C 1
ATOM 1091 O O . ILE A 1 139 ? -9.418 -12.167 -3.839 1.00 87.38 139 ILE A O 1
ATOM 1095 N N . LEU A 1 140 ? -8.172 -14.028 -4.069 1.00 89.81 140 LEU A N 1
ATOM 1096 C CA . LEU A 1 140 ? -9.245 -14.835 -4.652 1.00 89.81 140 LEU A CA 1
ATOM 1097 C C . LEU A 1 140 ? -10.434 -14.964 -3.690 1.00 89.81 140 LEU A C 1
ATOM 1099 O O . LEU A 1 140 ? -11.556 -14.652 -4.069 1.00 89.81 140 LEU A O 1
ATOM 1103 N N . ARG A 1 141 ? -10.186 -15.277 -2.411 1.00 86.50 141 ARG A N 1
ATOM 1104 C CA . ARG A 1 141 ? -11.237 -15.309 -1.377 1.00 86.50 141 ARG A CA 1
ATOM 1105 C C . ARG A 1 141 ? -11.952 -13.962 -1.211 1.00 86.50 141 ARG A C 1
ATOM 1107 O O . ARG A 1 141 ? -13.139 -13.945 -0.906 1.00 86.50 141 ARG A O 1
ATOM 1114 N N . CYS A 1 142 ? -11.241 -12.844 -1.375 1.00 84.12 142 CYS A N 1
ATOM 1115 C CA . CYS A 1 142 ? -11.823 -11.501 -1.333 1.00 84.12 142 CYS A CA 1
ATOM 1116 C C . CYS A 1 142 ? -12.774 -11.269 -2.512 1.00 84.12 142 CYS A C 1
ATOM 1118 O O . CYS A 1 142 ? -13.909 -10.851 -2.309 1.00 84.12 142 CYS A O 1
ATOM 1120 N N . VAL A 1 143 ? -12.316 -11.579 -3.730 1.00 85.56 143 VAL A N 1
ATOM 1121 C CA . VAL A 1 143 ? -13.101 -11.449 -4.968 1.00 85.56 143 VAL A CA 1
ATOM 1122 C C . VAL A 1 143 ? -14.344 -12.340 -4.929 1.00 85.56 143 VAL A C 1
ATOM 1124 O O . VAL A 1 143 ? -15.414 -11.909 -5.346 1.00 85.56 143 VAL A O 1
ATOM 1127 N N . ASP A 1 144 ? -14.223 -13.535 -4.353 1.00 86.62 144 ASP A N 1
ATOM 1128 C CA . ASP A 1 144 ? -15.323 -14.488 -4.186 1.00 86.62 144 ASP A CA 1
ATOM 1129 C C . ASP A 1 144 ? -16.273 -14.137 -3.017 1.00 86.62 144 ASP A C 1
ATOM 1131 O O . ASP A 1 144 ? -17.189 -14.902 -2.717 1.00 86.62 144 ASP A O 1
ATOM 1135 N N . GLY A 1 145 ? -16.047 -13.024 -2.304 1.00 81.06 145 GLY A N 1
ATOM 1136 C CA . GLY A 1 145 ? -16.872 -12.584 -1.167 1.00 81.06 145 GLY A CA 1
ATOM 1137 C C . GLY A 1 145 ? -16.677 -13.389 0.127 1.00 81.06 145 GLY A C 1
ATOM 1138 O O . GLY A 1 145 ? -17.298 -13.110 1.150 1.00 81.06 145 GLY A O 1
ATOM 1139 N N . GLN A 1 146 ? -15.768 -14.366 0.150 1.00 80.94 146 GLN A N 1
ATOM 1140 C CA . GLN A 1 146 ? -15.538 -15.239 1.310 1.00 80.94 146 GLN A CA 1
ATOM 1141 C C . GLN A 1 146 ? -14.883 -14.522 2.502 1.00 80.94 146 GLN A C 1
ATOM 1143 O O . GLN A 1 146 ? -14.855 -15.069 3.605 1.00 80.94 146 GLN A O 1
ATOM 1148 N N . LEU A 1 147 ? -14.323 -13.326 2.287 1.00 75.38 147 LEU A N 1
ATOM 1149 C CA . LEU A 1 147 ? -13.693 -12.508 3.332 1.00 75.38 147 LEU A CA 1
ATOM 1150 C C . LEU A 1 147 ? -14.611 -11.427 3.913 1.00 75.38 147 LEU A C 1
ATOM 1152 O O . LEU A 1 147 ? -14.175 -10.687 4.796 1.00 75.38 147 LEU A O 1
ATOM 1156 N N . GLU A 1 148 ? -15.872 -11.340 3.478 1.00 72.88 148 GLU A N 1
ATOM 1157 C CA . GLU A 1 148 ? -16.827 -10.360 4.016 1.00 72.88 148 GLU A CA 1
ATOM 1158 C C . GLU A 1 148 ? -17.015 -10.524 5.531 1.00 72.88 148 GLU A C 1
ATOM 1160 O O . GLU A 1 148 ? -16.992 -9.544 6.278 1.00 72.88 148 GLU A O 1
ATOM 1165 N N . ALA A 1 149 ? -17.096 -11.774 6.002 1.00 69.81 149 ALA A N 1
ATOM 1166 C CA . ALA A 1 149 ? -17.210 -12.099 7.423 1.00 69.81 149 ALA A CA 1
ATOM 1167 C C . ALA A 1 149 ? -15.949 -11.744 8.237 1.00 69.81 149 ALA A C 1
ATOM 1169 O O . ALA A 1 149 ? -16.032 -11.548 9.447 1.00 69.81 149 ALA A O 1
ATOM 1170 N N . GLU A 1 150 ? -14.787 -11.644 7.586 1.00 65.75 150 GLU A N 1
ATOM 1171 C CA . GLU A 1 150 ? -13.503 -11.328 8.223 1.00 65.75 150 GLU A CA 1
ATOM 1172 C C . GLU A 1 150 ? -13.202 -9.816 8.215 1.00 65.75 150 GLU A C 1
ATOM 1174 O O . GLU A 1 150 ? -12.117 -9.406 8.621 1.00 65.75 150 GLU A O 1
ATOM 1179 N N . MET A 1 151 ? -14.129 -8.966 7.740 1.00 65.56 151 MET A N 1
ATOM 1180 C CA . MET A 1 151 ? -13.952 -7.505 7.637 1.00 65.56 151 MET A CA 1
ATOM 1181 C C . MET A 1 151 ? -12.582 -7.096 7.054 1.00 65.56 151 MET A C 1
ATOM 1183 O O . MET A 1 151 ? -11.979 -6.108 7.473 1.00 65.56 151 MET A O 1
ATOM 1187 N N . ASN A 1 152 ? -12.083 -7.864 6.081 1.00 66.69 152 ASN A N 1
ATOM 1188 C CA . ASN A 1 152 ? -10.785 -7.684 5.422 1.00 66.69 152 ASN A CA 1
ATOM 1189 C C . ASN A 1 152 ? -9.513 -7.933 6.274 1.00 66.69 152 ASN A C 1
ATOM 1191 O O . ASN A 1 152 ? -8.424 -7.615 5.784 1.00 66.69 152 ASN A O 1
ATOM 1195 N N . ALA A 1 153 ? -9.576 -8.552 7.465 1.00 66.12 153 ALA A N 1
ATOM 1196 C CA . ALA A 1 153 ? -8.395 -8.941 8.263 1.00 66.12 153 ALA A CA 1
ATOM 1197 C C . ALA A 1 153 ? -8.599 -10.254 9.053 1.00 66.12 153 ALA A C 1
ATOM 1199 O O . ALA A 1 153 ? -9.545 -10.397 9.818 1.00 66.12 153 ALA A O 1
ATOM 1200 N N . THR A 1 154 ? -7.669 -11.204 8.916 1.00 68.88 154 THR A N 1
ATOM 1201 C CA . THR A 1 154 ? -7.671 -12.450 9.706 1.00 68.88 154 THR A CA 1
ATOM 1202 C C . THR A 1 154 ? -7.098 -12.214 11.103 1.00 68.88 154 THR A C 1
ATOM 1204 O O . THR A 1 154 ? -6.277 -11.321 11.311 1.00 68.88 154 THR A O 1
ATOM 1207 N N . GLN A 1 155 ? -7.429 -13.086 12.060 1.00 71.00 155 GLN A N 1
ATOM 1208 C CA . GLN A 1 155 ? -6.829 -13.039 13.398 1.00 71.00 155 GLN A CA 1
ATOM 1209 C C . GLN A 1 155 ? -5.296 -13.173 13.368 1.00 71.00 155 GLN A C 1
ATOM 1211 O O . GLN A 1 155 ? -4.615 -12.524 14.152 1.00 71.00 155 GLN A O 1
ATOM 1216 N N . ALA A 1 156 ? -4.740 -13.976 12.456 1.00 73.50 156 ALA A N 1
ATOM 1217 C CA . ALA A 1 156 ? -3.292 -14.133 12.318 1.00 73.50 156 ALA A CA 1
ATOM 1218 C C . ALA A 1 156 ? -2.608 -12.822 11.900 1.00 73.50 156 ALA A C 1
ATOM 1220 O O . ALA A 1 156 ? -1.613 -12.438 12.507 1.00 73.50 156 ALA A O 1
ATOM 1221 N N . GLU A 1 157 ? -3.182 -12.105 10.931 1.00 69.75 157 GLU A N 1
ATOM 1222 C CA . GLU A 1 157 ? -2.683 -10.789 10.514 1.00 69.75 157 GLU A CA 1
ATOM 1223 C C . GLU A 1 157 ? -2.801 -9.773 11.649 1.00 69.75 157 GLU A C 1
ATOM 1225 O O . GLU A 1 157 ? -1.868 -9.015 11.890 1.00 69.75 157 GLU A O 1
ATOM 1230 N N . LEU A 1 158 ? -3.908 -9.796 12.403 1.00 71.75 158 LEU A N 1
ATOM 1231 C CA . LEU A 1 158 ? -4.042 -8.963 13.596 1.00 71.75 158 LEU A CA 1
ATOM 1232 C C . LEU A 1 158 ? -2.945 -9.279 14.617 1.00 71.75 158 LEU A C 1
ATOM 1234 O O . LEU A 1 158 ? -2.394 -8.354 15.197 1.00 71.75 158 LEU A O 1
ATOM 1238 N N . ASN A 1 159 ? -2.588 -10.547 14.8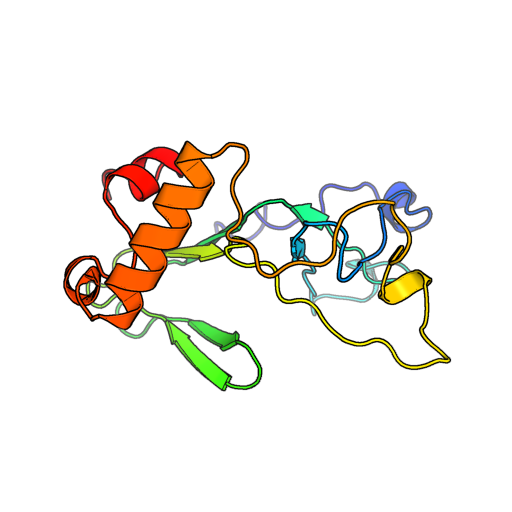26 1.00 78.12 159 ASN A N 1
ATOM 1239 C CA . ASN A 1 159 ? -1.496 -10.908 15.732 1.00 78.12 159 ASN A CA 1
ATOM 1240 C C . ASN A 1 159 ? -0.141 -10.384 15.221 1.00 78.12 159 ASN A C 1
ATOM 1242 O O . ASN A 1 159 ? 0.636 -9.838 16.003 1.00 78.12 159 ASN A O 1
ATOM 1246 N N . GLU A 1 160 ? 0.133 -10.531 13.922 1.00 75.62 160 GLU A N 1
ATOM 1247 C CA . GLU A 1 160 ? 1.389 -10.116 13.280 1.00 75.62 160 GLU A CA 1
ATOM 1248 C C . GLU A 1 160 ? 1.650 -8.615 13.441 1.00 75.62 160 GLU A C 1
ATOM 1250 O O . GLU A 1 160 ? 2.765 -8.205 13.763 1.00 75.62 160 GLU A O 1
ATOM 1255 N N . VAL A 1 161 ? 0.605 -7.794 13.307 1.00 66.19 161 VAL A N 1
ATOM 1256 C CA . VAL A 1 161 ? 0.703 -6.340 13.505 1.00 66.19 161 VAL A CA 1
ATOM 1257 C C . VAL A 1 161 ? 0.397 -5.888 14.942 1.00 66.19 161 VAL A C 1
ATOM 1259 O O . VAL A 1 161 ? 0.263 -4.692 15.200 1.00 66.19 161 VAL A O 1
ATOM 1262 N N . GLY A 1 162 ? 0.303 -6.820 15.899 1.00 67.44 162 GLY A N 1
ATOM 1263 C CA . GLY A 1 162 ? 0.114 -6.520 17.325 1.00 67.44 162 GLY A CA 1
ATOM 1264 C C . GLY A 1 162 ? -1.270 -5.965 17.692 1.00 67.44 162 GLY A C 1
ATOM 1265 O O . GLY A 1 162 ? -1.417 -5.257 18.686 1.00 67.44 162 GLY A O 1
ATOM 1266 N N . LEU A 1 163 ? -2.286 -6.266 16.889 1.00 63.12 163 LEU A N 1
ATOM 1267 C CA . LEU A 1 163 ? -3.680 -5.831 17.023 1.00 63.12 163 LEU A CA 1
ATOM 1268 C C . LEU A 1 163 ? -4.609 -6.898 17.621 1.00 63.12 163 LEU A C 1
ATOM 1270 O O . LEU A 1 163 ? -5.819 -6.697 17.724 1.00 63.12 163 LEU A O 1
ATOM 1274 N N . SER A 1 164 ? -4.068 -8.046 18.013 1.00 54.03 164 SER A N 1
ATOM 1275 C CA . SER A 1 164 ? -4.831 -9.147 18.583 1.00 54.03 164 SER A CA 1
ATOM 1276 C C . SER A 1 164 ? -5.129 -8.948 20.065 1.00 54.03 164 SER A C 1
ATOM 1278 O O . SER A 1 164 ? -4.244 -9.120 20.902 1.00 54.03 164 SER A O 1
ATOM 1280 N N . GLY A 1 165 ? -6.375 -8.599 20.393 1.00 51.84 165 GLY A N 1
ATOM 1281 C CA . GLY A 1 165 ? -6.837 -8.466 21.782 1.00 51.84 165 GLY A CA 1
ATOM 1282 C C . GLY A 1 165 ? -7.529 -7.146 22.139 1.00 51.84 165 GLY A C 1
ATOM 1283 O O . GLY A 1 165 ? -7.609 -6.834 23.325 1.00 51.84 165 GLY A O 1
ATOM 1284 N N . GLN A 1 166 ? -8.014 -6.371 21.158 1.00 44.59 166 GLN A N 1
ATOM 1285 C CA . GLN A 1 166 ? -8.837 -5.168 21.388 1.00 44.59 166 GLN A CA 1
ATOM 1286 C C . GLN A 1 166 ? -10.345 -5.427 21.264 1.00 44.59 166 GLN A C 1
ATOM 1288 O O . GLN A 1 166 ? -10.764 -6.206 20.385 1.00 44.59 166 GLN A O 1
#

pLDDT: mean 76.05, std 15.01, range [27.7, 92.06]

Secondary structure (DSSP, 8-state):
--TTTTT---S-HHHHHS--PPPP-SSSS-EEE----TT-TTTS-SSSPPPEEESEEEEEE---TT--EEEEETTEEEEE--TTSS-EEEEEE--EE---PPPSS--HHHH--TTSS-----EE--SSHHHHHHHHHHHHHHHTTTTGGGTT--HHHHHHTT-TT-

Sequence (166 aa):
MANLMHAADRAPACARLTSVREPAKFNDGHVDMYRYKFRSLLKNPGLKFQTDKKKDMTLTFEGGQGKGIFFQWDGEARFAFSPSGKAFNILIRKVLNIPVVLGPFYNEKVGGDPDNGEDVAFAFCGDDHKAQEAVRSRILRCVDGQLEAEMNATQAELNEVGLSGQ

Radius of gyration: 19.09 Å; chains: 1; bounding box: 40×46×50 Å